Protein AF-A0A7J2U3X0-F1 (afdb_monomer_lite)

Structure (mmCIF, N/CA/C/O backbone):
data_AF-A0A7J2U3X0-F1
#
_entry.id   AF-A0A7J2U3X0-F1
#
loop_
_atom_site.group_PDB
_atom_site.id
_atom_site.type_symbol
_atom_site.label_atom_id
_atom_site.label_alt_id
_atom_site.label_comp_id
_atom_site.label_asym_id
_atom_site.label_entity_id
_atom_site.label_seq_id
_atom_site.pdbx_PDB_ins_code
_atom_site.Cartn_x
_atom_site.Cartn_y
_atom_site.Cartn_z
_atom_site.occupancy
_atom_site.B_iso_or_equiv
_atom_site.auth_seq_id
_atom_site.auth_comp_id
_atom_site.auth_asym_id
_atom_site.auth_atom_id
_atom_site.pdbx_PDB_model_num
ATOM 1 N N . MET A 1 1 ? 22.405 -1.647 -41.684 1.00 32.25 1 MET A N 1
ATOM 2 C CA . MET A 1 1 ? 22.343 -0.175 -41.812 1.00 32.25 1 MET A CA 1
ATOM 3 C C . MET A 1 1 ? 20.878 0.236 -41.761 1.00 32.25 1 MET A C 1
ATOM 5 O O . MET A 1 1 ? 20.181 0.062 -42.749 1.00 32.25 1 MET A O 1
ATOM 9 N N . ALA A 1 2 ? 20.382 0.643 -40.589 1.00 35.00 2 ALA A N 1
ATOM 10 C CA . ALA A 1 2 ? 18.987 1.051 -40.406 1.00 35.00 2 ALA A CA 1
ATOM 11 C C . ALA A 1 2 ? 18.835 2.542 -40.749 1.00 35.00 2 ALA A C 1
ATOM 13 O O . ALA A 1 2 ? 19.603 3.370 -40.265 1.00 35.00 2 ALA A O 1
ATOM 14 N N . SER A 1 3 ? 17.883 2.846 -41.631 1.00 31.77 3 SER A N 1
ATOM 15 C CA . SER A 1 3 ? 17.614 4.180 -42.173 1.00 31.77 3 SER A CA 1
ATOM 16 C C . SER A 1 3 ? 17.044 5.124 -41.107 1.00 31.77 3 SER A C 1
ATOM 18 O O . SER A 1 3 ? 16.021 4.839 -40.485 1.00 31.77 3 SER A O 1
ATOM 20 N N . LEU A 1 4 ? 17.718 6.260 -40.922 1.00 42.59 4 LEU A N 1
ATOM 21 C CA . LEU A 1 4 ? 17.323 7.402 -40.094 1.00 42.59 4 LEU A CA 1
ATOM 22 C C . LEU A 1 4 ? 16.228 8.230 -40.788 1.00 42.59 4 LEU A C 1
ATOM 24 O O . LEU A 1 4 ? 16.508 9.311 -41.300 1.00 42.59 4 LEU A O 1
ATOM 28 N N . GLN A 1 5 ? 14.981 7.755 -40.821 1.00 40.66 5 GLN A N 1
ATOM 29 C CA . GLN A 1 5 ? 13.868 8.553 -41.357 1.00 40.66 5 GLN A CA 1
ATOM 30 C C . GLN A 1 5 ? 12.561 8.343 -40.584 1.00 40.66 5 GLN A C 1
ATOM 32 O O . GLN A 1 5 ? 11.669 7.635 -41.040 1.00 40.66 5 GLN A O 1
ATOM 37 N N . ASN A 1 6 ? 12.436 8.992 -39.421 1.00 40.88 6 ASN A N 1
ATOM 38 C CA . ASN A 1 6 ? 11.234 9.762 -39.056 1.00 40.88 6 ASN A CA 1
ATOM 39 C C . ASN A 1 6 ? 11.428 10.486 -37.713 1.00 40.88 6 ASN A C 1
ATOM 41 O O . ASN A 1 6 ? 11.017 10.013 -36.658 1.00 40.88 6 ASN A O 1
ATOM 45 N N . LEU A 1 7 ? 12.059 11.661 -37.754 1.00 37.31 7 LEU A N 1
ATOM 46 C CA . LEU A 1 7 ? 12.228 12.542 -36.589 1.00 37.31 7 LEU A CA 1
ATOM 47 C C . LEU A 1 7 ? 11.017 13.474 -36.359 1.00 37.31 7 LEU A C 1
ATOM 49 O O . LEU A 1 7 ? 11.030 14.277 -35.432 1.00 37.31 7 LEU A O 1
ATOM 53 N N . ASN A 1 8 ? 9.949 13.352 -37.159 1.00 40.19 8 ASN A N 1
ATOM 54 C CA . ASN A 1 8 ? 8.824 14.299 -37.166 1.00 40.19 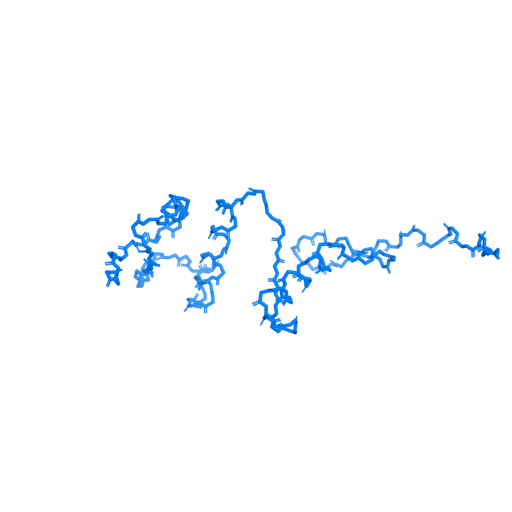8 ASN A CA 1
ATOM 55 C C . ASN A 1 8 ? 7.618 13.896 -36.293 1.00 40.19 8 ASN A C 1
ATOM 57 O O . ASN A 1 8 ? 6.653 14.651 -36.220 1.00 40.19 8 ASN A O 1
ATOM 61 N N . ASN A 1 9 ? 7.662 12.753 -35.600 1.00 43.00 9 ASN A N 1
ATOM 62 C CA . ASN A 1 9 ? 6.580 12.304 -34.705 1.00 43.00 9 ASN A CA 1
ATOM 63 C C . ASN A 1 9 ? 6.859 12.572 -33.214 1.00 43.00 9 ASN A C 1
ATOM 65 O O . ASN A 1 9 ? 6.213 11.991 -32.340 1.00 43.00 9 ASN A O 1
ATOM 69 N N . ALA A 1 10 ? 7.811 13.455 -32.903 1.00 39.91 10 ALA A N 1
ATOM 70 C CA . ALA A 1 10 ? 8.131 13.837 -31.535 1.00 39.91 10 ALA A CA 1
ATOM 71 C C . ALA A 1 10 ? 6.993 14.671 -30.910 1.00 39.91 10 ALA A C 1
ATOM 73 O O . ALA A 1 10 ? 6.965 15.894 -31.001 1.00 39.91 10 ALA A O 1
ATOM 74 N N . GLY A 1 11 ? 6.060 13.982 -30.249 1.00 45.00 11 GLY A N 1
ATOM 75 C CA . GLY A 1 11 ? 5.241 14.544 -29.175 1.00 45.00 11 GLY A CA 1
ATOM 76 C C . GLY A 1 11 ? 3.957 15.252 -29.604 1.00 45.00 11 GLY A C 1
ATOM 77 O O . GLY A 1 11 ? 3.834 16.468 -29.473 1.00 45.00 11 GLY A O 1
ATOM 78 N N . ARG A 1 12 ? 2.924 14.489 -29.985 1.00 40.00 12 ARG A N 1
ATOM 79 C CA . ARG A 1 12 ? 1.545 14.977 -29.831 1.00 40.00 12 ARG A CA 1
ATOM 80 C C . ARG A 1 12 ? 1.147 14.882 -28.362 1.00 40.00 12 ARG A C 1
ATOM 82 O O . ARG A 1 12 ? 0.867 13.805 -27.852 1.00 40.00 12 ARG A O 1
ATOM 89 N N . VAL A 1 13 ? 1.105 16.026 -27.684 1.00 45.25 13 VAL A N 1
ATOM 90 C CA . VAL A 1 13 ? 0.537 16.137 -26.337 1.00 45.25 13 VAL A CA 1
ATOM 91 C C . VAL A 1 13 ? -0.982 16.199 -26.460 1.00 45.25 13 VAL A C 1
ATOM 93 O O . VAL A 1 13 ? -1.545 17.222 -26.853 1.00 45.25 13 VAL A O 1
ATOM 96 N N . ARG A 1 14 ? -1.668 15.103 -26.127 1.00 43.88 14 ARG A N 1
ATOM 97 C CA . ARG A 1 14 ? -3.132 15.077 -26.082 1.00 43.88 14 ARG A CA 1
ATOM 98 C C . ARG A 1 14 ? -3.598 15.491 -24.688 1.00 43.88 14 ARG A C 1
ATOM 100 O O . ARG A 1 14 ? -3.392 14.780 -23.711 1.00 43.88 14 ARG A O 1
ATOM 107 N N . ARG A 1 15 ? -4.220 16.668 -24.582 1.00 38.50 15 ARG A N 1
ATOM 108 C CA . ARG A 1 15 ? -4.811 17.156 -23.329 1.00 38.50 15 ARG A CA 1
ATOM 109 C C . ARG A 1 15 ? -6.101 16.373 -23.070 1.00 38.50 15 ARG A C 1
ATOM 111 O O . ARG A 1 15 ? -7.131 16.666 -23.674 1.00 38.50 15 ARG A O 1
ATOM 118 N N . VAL A 1 16 ? -6.054 15.363 -22.205 1.00 49.44 16 VAL A N 1
ATOM 119 C CA . VAL A 1 16 ? -7.270 14.663 -21.770 1.00 49.44 16 VAL A CA 1
ATOM 120 C C . VAL A 1 16 ? -7.949 15.537 -20.717 1.00 49.44 16 VAL A C 1
ATOM 122 O O . VAL A 1 16 ? -7.504 15.625 -19.577 1.00 49.44 16 VAL A O 1
ATOM 125 N N . SER A 1 17 ? -8.988 16.264 -21.131 1.00 37.78 17 SER A N 1
ATOM 126 C CA . SER A 1 17 ? -9.783 17.119 -20.244 1.00 37.78 17 SER A CA 1
ATOM 127 C C . SER A 1 17 ? -10.698 16.257 -19.369 1.00 37.78 17 SER A C 1
ATOM 129 O O . SER A 1 17 ? -11.853 16.004 -19.702 1.00 37.78 17 SER A O 1
ATOM 131 N N . GLY A 1 18 ? -10.161 15.778 -18.250 1.00 41.38 18 GLY A N 1
ATOM 132 C CA . GLY A 1 18 ? -10.924 15.357 -17.078 1.00 41.38 18 GLY A CA 1
ATOM 133 C C . GLY A 1 18 ? -10.648 16.354 -15.956 1.00 41.38 18 GLY A C 1
ATOM 134 O O . GLY A 1 18 ? -9.524 16.821 -15.821 1.00 41.38 18 GLY A O 1
ATOM 135 N N . LYS A 1 19 ? -11.659 16.726 -15.166 1.00 43.06 19 LYS A N 1
ATOM 136 C CA . LYS A 1 19 ? -11.639 17.849 -14.200 1.00 43.06 19 LYS A CA 1
ATOM 137 C C . LYS A 1 19 ? -10.561 17.813 -13.091 1.00 43.06 19 LYS A C 1
ATOM 139 O O . LYS A 1 19 ? -10.567 18.701 -12.249 1.00 43.06 19 LYS A O 1
ATOM 144 N N . HIS A 1 20 ? -9.621 16.871 -13.084 1.00 42.09 20 HIS A N 1
ATOM 145 C CA . HIS A 1 20 ? -8.492 16.849 -12.156 1.00 42.09 20 HIS A CA 1
ATOM 146 C C . HIS A 1 20 ? -7.219 16.361 -12.867 1.00 42.09 20 HIS A C 1
ATOM 148 O O . HIS A 1 20 ? -7.191 15.249 -13.379 1.00 42.09 20 HIS A O 1
ATOM 154 N N . ALA A 1 21 ? -6.183 17.209 -12.839 1.00 40.25 21 ALA A N 1
ATOM 155 C CA . ALA A 1 21 ? -4.812 17.006 -13.327 1.00 40.25 21 ALA A CA 1
ATOM 156 C C . ALA A 1 21 ? -4.622 16.815 -14.850 1.00 40.25 21 ALA A C 1
ATOM 158 O O . ALA A 1 21 ? -5.180 15.929 -15.487 1.00 40.25 21 ALA A O 1
ATOM 159 N N . ALA A 1 22 ? -3.750 17.643 -15.437 1.00 43.31 22 ALA A N 1
ATOM 160 C CA . ALA A 1 22 ? -3.256 17.440 -16.794 1.00 43.31 22 ALA A CA 1
ATOM 161 C C . ALA A 1 22 ? -2.307 16.230 -16.809 1.00 43.31 22 ALA A C 1
ATOM 163 O O . ALA A 1 22 ? -1.155 16.334 -16.393 1.00 43.31 22 ALA A O 1
ATOM 164 N N . VAL A 1 23 ? -2.800 15.082 -17.271 1.00 50.84 23 VAL A N 1
ATOM 165 C CA . VAL A 1 23 ? -1.970 13.901 -17.533 1.00 50.84 23 VAL A CA 1
ATOM 166 C C . VAL A 1 23 ? -1.360 14.052 -18.926 1.00 50.84 23 VAL A C 1
ATOM 168 O O . VAL A 1 23 ? -2.079 14.138 -19.922 1.00 50.84 23 VAL A O 1
ATOM 171 N N . PHE A 1 24 ? -0.031 14.129 -18.997 1.00 53.47 24 PHE A N 1
ATOM 172 C CA . PHE A 1 24 ? 0.705 14.179 -20.259 1.00 53.47 24 PHE A CA 1
ATOM 173 C C . PHE A 1 24 ? 0.949 12.754 -20.748 1.00 53.47 24 PHE A C 1
ATOM 175 O O . PHE A 1 24 ? 1.864 12.078 -20.286 1.00 53.47 24 PHE A O 1
ATOM 182 N N . GLN A 1 25 ? 0.118 12.292 -21.678 1.00 47.84 25 GLN A N 1
ATOM 183 C CA . GLN A 1 25 ? 0.319 11.010 -22.341 1.00 47.84 25 GLN A CA 1
ATOM 184 C C . GLN A 1 25 ? 1.249 11.221 -23.543 1.00 47.84 25 GLN A C 1
ATOM 186 O O . GLN A 1 25 ? 0.874 11.878 -24.515 1.00 47.84 25 GLN A O 1
ATOM 191 N N . TYR A 1 26 ? 2.480 10.715 -23.457 1.00 49.75 26 TYR A N 1
ATOM 192 C CA . TYR A 1 26 ? 3.416 10.697 -24.582 1.00 49.75 26 TYR A CA 1
ATOM 193 C C . TYR A 1 26 ? 3.160 9.430 -25.407 1.00 49.75 26 TYR A C 1
ATOM 195 O O . TYR A 1 26 ? 3.476 8.333 -24.966 1.00 49.75 26 TYR A O 1
ATOM 203 N N . GLU A 1 27 ? 2.583 9.574 -26.604 1.00 49.59 27 GLU A N 1
ATOM 204 C CA . GLU A 1 27 ? 2.153 8.446 -27.457 1.00 49.59 27 GLU A CA 1
ATOM 205 C C . GLU A 1 27 ? 3.303 7.569 -28.005 1.00 49.59 27 GLU A C 1
ATOM 207 O O . GLU A 1 27 ? 3.037 6.531 -28.602 1.00 49.59 27 GLU A O 1
ATOM 212 N N . ALA A 1 28 ? 4.572 7.955 -27.821 1.00 52.94 28 ALA A N 1
ATOM 213 C CA . ALA A 1 28 ? 5.716 7.316 -28.486 1.00 52.94 28 ALA A CA 1
ATOM 214 C C . ALA A 1 28 ? 6.791 6.739 -27.548 1.00 52.94 28 ALA A C 1
ATOM 216 O O . ALA A 1 28 ? 7.728 6.105 -28.031 1.00 52.94 28 ALA A O 1
ATOM 217 N N . THR A 1 29 ? 6.673 6.926 -26.231 1.00 52.41 29 THR A N 1
ATOM 218 C CA . THR A 1 29 ? 7.644 6.389 -25.267 1.00 52.41 29 THR A CA 1
ATOM 219 C C . THR A 1 29 ? 6.919 5.402 -24.362 1.00 52.41 29 THR A C 1
ATOM 221 O O . THR A 1 29 ? 5.920 5.803 -23.761 1.00 52.41 29 THR A O 1
ATOM 224 N N . PRO A 1 30 ? 7.377 4.141 -24.229 1.00 58.38 30 PRO A N 1
ATOM 225 C CA . PRO A 1 30 ? 6.850 3.265 -23.191 1.00 58.38 30 PRO A CA 1
ATOM 226 C C . PRO A 1 30 ? 6.948 4.003 -21.858 1.00 58.38 30 PRO A C 1
ATOM 228 O O . PRO A 1 30 ? 7.976 4.616 -21.554 1.00 58.38 30 PRO A O 1
ATOM 231 N N . ASN A 1 31 ? 5.855 4.018 -21.099 1.00 80.25 31 ASN A N 1
ATOM 232 C CA . ASN A 1 31 ? 5.831 4.648 -19.793 1.00 80.25 31 ASN A CA 1
ATOM 233 C C . ASN A 1 31 ? 6.786 3.864 -18.884 1.00 80.25 31 ASN A C 1
ATOM 235 O O . ASN A 1 31 ? 6.423 2.831 -18.333 1.00 80.25 31 ASN A O 1
ATOM 239 N N . ILE A 1 32 ? 8.037 4.325 -18.786 1.00 86.31 32 ILE A N 1
ATOM 240 C CA . ILE A 1 32 ? 9.129 3.616 -18.100 1.00 86.31 32 ILE A CA 1
ATOM 241 C C . ILE A 1 32 ? 8.740 3.287 -16.657 1.00 86.31 32 ILE A C 1
ATOM 243 O O . ILE A 1 32 ? 9.126 2.246 -16.135 1.00 86.31 32 ILE A O 1
ATOM 247 N N . GLU A 1 33 ? 7.967 4.163 -16.013 1.00 86.38 33 GLU A N 1
ATOM 248 C CA . GLU A 1 33 ? 7.474 3.923 -14.661 1.00 86.38 33 GLU A CA 1
ATOM 249 C C . GLU A 1 33 ? 6.516 2.729 -14.609 1.00 86.38 33 GLU A C 1
ATOM 251 O O . GLU A 1 33 ? 6.647 1.883 -13.728 1.00 86.38 33 GLU A O 1
ATOM 256 N N . GLU A 1 34 ? 5.600 2.625 -15.568 1.00 87.94 34 GLU A N 1
ATOM 257 C CA . GLU A 1 34 ? 4.652 1.516 -15.661 1.00 87.94 34 GLU A CA 1
ATOM 258 C C . GLU A 1 34 ? 5.363 0.192 -15.944 1.00 87.94 34 GLU A C 1
ATOM 260 O O . GLU A 1 34 ? 5.155 -0.774 -15.216 1.00 87.94 34 GLU A O 1
ATOM 265 N N . GLU A 1 35 ? 6.282 0.164 -16.911 1.00 89.69 35 GLU A N 1
ATOM 266 C CA . GLU A 1 35 ? 7.092 -1.026 -17.205 1.00 89.69 35 GLU A CA 1
ATOM 267 C C . GLU A 1 35 ? 7.918 -1.471 -15.990 1.00 89.69 35 GLU A C 1
ATOM 269 O O . GLU A 1 35 ? 7.974 -2.657 -15.659 1.00 89.69 35 GLU A O 1
ATOM 274 N N . PHE A 1 36 ? 8.516 -0.519 -15.270 1.00 90.94 36 PHE A N 1
ATOM 275 C CA . PHE A 1 36 ? 9.253 -0.802 -14.041 1.00 90.94 36 PHE A CA 1
ATOM 276 C C . PHE A 1 36 ? 8.352 -1.402 -12.952 1.00 90.94 36 PHE A C 1
ATOM 278 O O . PHE A 1 36 ? 8.732 -2.374 -12.297 1.00 90.94 36 PHE A O 1
ATOM 285 N N . ILE A 1 37 ? 7.145 -0.863 -12.771 1.00 92.56 37 ILE A N 1
ATOM 286 C CA . ILE A 1 37 ? 6.167 -1.394 -11.815 1.00 92.56 37 ILE A CA 1
ATOM 287 C C . ILE A 1 37 ? 5.739 -2.812 -12.203 1.00 92.56 37 ILE A C 1
ATOM 289 O O . ILE A 1 37 ? 5.672 -3.677 -11.331 1.00 92.56 37 ILE A O 1
ATOM 293 N N . MET A 1 38 ? 5.482 -3.074 -13.487 1.00 93.75 38 MET A N 1
ATOM 294 C CA . MET A 1 38 ? 5.076 -4.404 -13.955 1.00 93.75 38 MET A CA 1
ATOM 295 C C . MET A 1 38 ? 6.201 -5.430 -13.806 1.00 93.75 38 MET A C 1
ATOM 297 O O . MET A 1 38 ? 5.950 -6.563 -13.403 1.00 93.75 38 MET A O 1
ATOM 301 N N . MET A 1 39 ? 7.452 -5.028 -14.033 1.00 93.81 39 MET A N 1
ATOM 302 C CA . MET A 1 39 ? 8.612 -5.875 -13.754 1.00 93.81 39 MET A CA 1
ATOM 303 C C . MET A 1 39 ? 8.722 -6.219 -12.261 1.00 93.81 39 MET A C 1
ATOM 305 O O . MET A 1 39 ? 8.975 -7.370 -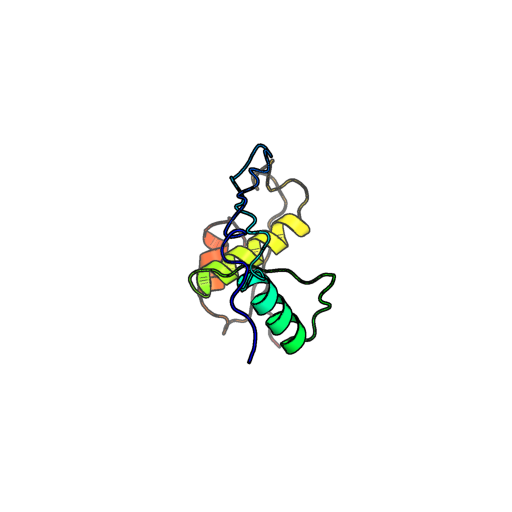11.908 1.00 93.81 39 MET A O 1
ATOM 309 N N . LEU A 1 40 ? 8.496 -5.251 -11.366 1.00 94.81 40 LEU A N 1
ATOM 310 C CA . LEU A 1 40 ? 8.463 -5.515 -9.924 1.00 94.81 40 LEU A CA 1
ATOM 311 C C . LEU A 1 40 ? 7.297 -6.427 -9.528 1.00 94.81 40 LEU A C 1
ATOM 313 O O . LEU A 1 40 ? 7.471 -7.287 -8.665 1.00 94.81 40 LEU A O 1
ATOM 317 N N . ALA A 1 41 ? 6.129 -6.260 -10.153 1.00 95.62 41 ALA A N 1
ATOM 318 C CA . ALA A 1 41 ? 4.977 -7.124 -9.924 1.00 95.62 41 ALA A CA 1
ATOM 319 C C . ALA A 1 41 ? 5.312 -8.586 -10.249 1.00 95.62 41 ALA A C 1
ATOM 321 O O . ALA A 1 41 ? 5.028 -9.458 -9.429 1.00 95.62 41 ALA A O 1
ATOM 322 N N . ASP A 1 42 ? 6.002 -8.845 -11.362 1.00 95.25 42 ASP A N 1
ATOM 323 C CA . ASP A 1 42 ? 6.442 -10.195 -11.726 1.00 95.25 42 ASP A CA 1
ATOM 324 C C . ASP A 1 42 ? 7.425 -10.788 -10.719 1.00 95.25 42 ASP A C 1
ATOM 326 O O . ASP A 1 42 ? 7.272 -11.940 -10.319 1.00 95.25 42 ASP A O 1
ATOM 330 N N . ILE A 1 43 ? 8.418 -10.005 -10.283 1.00 96.75 43 ILE A N 1
ATOM 331 C CA . ILE A 1 43 ? 9.426 -10.455 -9.309 1.00 96.75 43 ILE A CA 1
ATOM 332 C C . ILE A 1 43 ? 8.759 -10.882 -7.994 1.00 96.75 43 ILE A C 1
ATOM 334 O O . ILE A 1 43 ? 9.173 -11.859 -7.373 1.00 96.75 43 ILE A O 1
ATOM 338 N N . VAL A 1 44 ? 7.723 -10.156 -7.568 1.00 95.50 44 VAL A N 1
ATOM 339 C CA . VAL A 1 44 ? 6.957 -10.459 -6.349 1.00 95.50 44 VAL A CA 1
ATOM 340 C C . VAL A 1 44 ? 5.923 -11.575 -6.580 1.00 95.50 44 VAL A C 1
ATOM 342 O O . VAL A 1 44 ? 5.458 -12.186 -5.61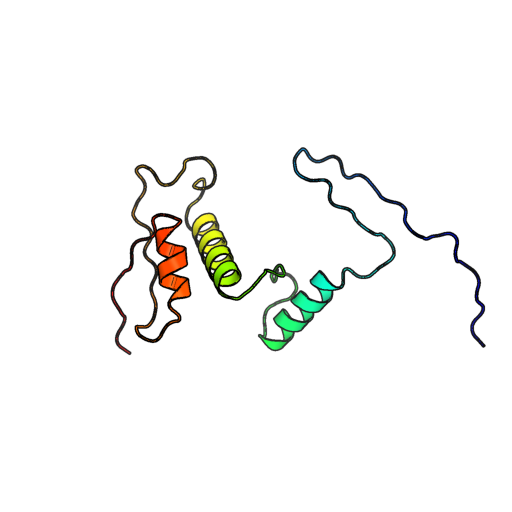7 1.00 95.50 44 VAL A O 1
ATOM 345 N N . GLY A 1 45 ? 5.582 -11.880 -7.835 1.00 96.44 45 GLY A N 1
ATOM 346 C CA . GLY A 1 45 ? 4.598 -12.898 -8.209 1.00 96.44 45 GLY A CA 1
ATOM 347 C C . GLY A 1 45 ? 3.150 -12.396 -8.230 1.00 96.44 45 GLY A C 1
ATOM 348 O O . GLY A 1 45 ? 2.224 -13.166 -7.977 1.00 96.44 45 GLY A O 1
ATOM 349 N N . PHE A 1 46 ? 2.929 -11.106 -8.487 1.00 95.19 46 PHE A N 1
ATOM 350 C CA . PHE A 1 46 ? 1.594 -10.529 -8.649 1.00 95.19 46 PHE A CA 1
ATOM 351 C C . PHE A 1 46 ? 1.086 -10.629 -10.092 1.00 95.19 46 PHE A C 1
ATOM 353 O O . PHE A 1 46 ? 1.837 -10.517 -11.053 1.00 95.19 46 PHE A O 1
ATOM 360 N N . ASP A 1 47 ? -0.231 -10.790 -10.237 1.00 93.50 47 ASP A N 1
ATOM 361 C CA . ASP A 1 47 ? -0.917 -10.757 -11.531 1.00 93.50 47 ASP A CA 1
ATOM 362 C C . ASP A 1 47 ? -0.881 -9.340 -12.123 1.00 93.50 47 ASP A C 1
ATOM 364 O O . ASP A 1 47 ? -1.515 -8.423 -11.590 1.00 93.50 47 ASP A O 1
ATOM 368 N N . ARG A 1 48 ? -0.176 -9.177 -13.252 1.00 90.06 48 ARG A N 1
ATOM 369 C CA . ARG A 1 48 ? -0.031 -7.904 -13.978 1.00 90.06 48 ARG A CA 1
ATOM 370 C C . ARG A 1 48 ? -1.364 -7.227 -14.301 1.00 90.06 48 ARG A C 1
ATOM 372 O O . ARG A 1 48 ? -1.435 -6.007 -14.275 1.00 90.06 48 ARG A O 1
ATOM 379 N N . SER A 1 49 ? -2.431 -7.987 -14.562 1.00 89.44 49 SER A N 1
ATOM 380 C CA . SER A 1 49 ? -3.745 -7.416 -14.905 1.00 89.44 49 SER A CA 1
ATOM 381 C C . SER A 1 49 ? -4.446 -6.738 -13.722 1.00 89.44 49 SER A C 1
ATOM 383 O O . SER A 1 49 ? -5.404 -5.983 -13.897 1.00 89.44 49 SER A O 1
ATOM 385 N N . ARG A 1 50 ? -3.975 -7.009 -12.501 1.00 90.75 50 ARG A N 1
ATOM 386 C CA . ARG A 1 50 ? -4.535 -6.501 -11.242 1.00 90.75 50 ARG A CA 1
ATOM 387 C C . ARG A 1 50 ? -3.523 -5.704 -10.425 1.00 90.75 50 ARG A C 1
ATOM 389 O O . ARG A 1 50 ? -3.898 -5.123 -9.404 1.00 90.75 50 ARG A O 1
ATOM 396 N N . ALA A 1 51 ? -2.260 -5.720 -10.837 1.00 91.31 51 ALA A N 1
ATOM 397 C CA . ALA A 1 51 ? -1.179 -4.994 -10.207 1.00 91.31 51 ALA A CA 1
ATOM 398 C C . ALA A 1 51 ? -1.203 -3.520 -10.625 1.00 91.31 51 ALA A C 1
ATOM 400 O O . ALA A 1 51 ? -1.614 -3.151 -11.721 1.00 91.31 51 ALA A O 1
ATOM 401 N N . GLY A 1 52 ? -0.747 -2.667 -9.718 1.00 89.69 52 GLY A N 1
ATOM 402 C CA . GLY A 1 52 ? -0.592 -1.242 -9.948 1.00 89.69 52 GLY A CA 1
ATOM 403 C C . GLY A 1 52 ? 0.346 -0.660 -8.905 1.00 89.69 52 GLY A C 1
ATOM 404 O O . GLY A 1 52 ? 0.608 -1.277 -7.870 1.00 89.69 52 GLY A O 1
ATOM 405 N N . GLY A 1 53 ? 0.863 0.532 -9.173 1.00 91.06 53 GLY A N 1
ATOM 406 C CA . GLY A 1 53 ? 1.811 1.183 -8.286 1.00 91.06 53 GLY A CA 1
ATOM 407 C C . GLY A 1 53 ? 2.141 2.593 -8.741 1.00 91.06 53 GLY A C 1
ATOM 408 O O . GLY A 1 53 ? 1.641 3.072 -9.754 1.00 91.06 53 GLY A O 1
ATOM 409 N N . SER A 1 54 ? 2.987 3.257 -7.965 1.00 90.44 54 SER A N 1
ATOM 410 C CA . SER A 1 54 ? 3.589 4.534 -8.327 1.00 90.44 54 SER A CA 1
ATOM 411 C C . SER A 1 54 ? 4.923 4.669 -7.605 1.00 90.44 54 SER A C 1
ATOM 413 O O . SER A 1 54 ? 5.107 4.142 -6.501 1.00 90.44 54 SER A O 1
ATOM 415 N N . ARG A 1 55 ? 5.867 5.366 -8.230 1.00 90.69 55 ARG A N 1
ATOM 416 C CA . ARG A 1 55 ? 7.148 5.701 -7.627 1.0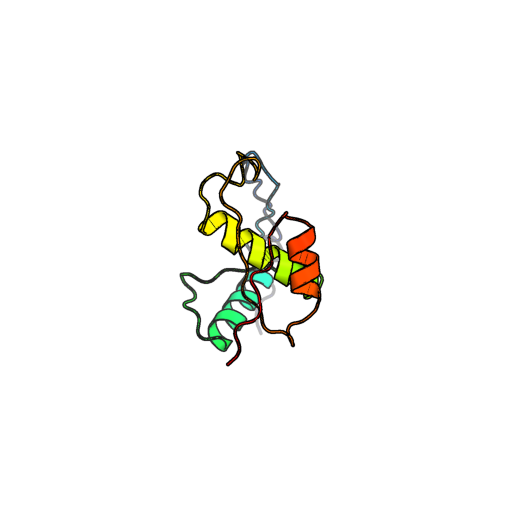0 90.69 55 ARG A CA 1
ATOM 417 C C . ARG A 1 55 ? 6.977 6.883 -6.678 1.00 90.69 55 ARG A C 1
ATOM 419 O O . ARG A 1 55 ? 6.463 7.935 -7.043 1.00 90.69 55 ARG A O 1
ATOM 426 N N . VAL A 1 56 ? 7.490 6.731 -5.463 1.00 89.75 56 VAL A N 1
ATOM 427 C CA . VAL A 1 56 ? 7.409 7.755 -4.416 1.00 89.75 56 VAL A CA 1
ATOM 428 C C . VAL A 1 56 ? 8.778 8.066 -3.825 1.00 89.75 56 VAL A C 1
ATOM 430 O O . VAL A 1 56 ? 9.702 7.251 -3.870 1.00 89.75 56 VAL A O 1
ATOM 433 N N . SER A 1 57 ? 8.899 9.248 -3.227 1.00 90.19 57 SER A N 1
ATOM 434 C CA . SER A 1 57 ? 10.125 9.711 -2.575 1.00 90.19 57 SER A CA 1
ATOM 435 C C . SER A 1 57 ? 10.315 9.053 -1.203 1.00 90.19 57 SER A C 1
ATOM 437 O O . SER A 1 57 ? 10.012 9.632 -0.160 1.00 90.19 57 SER A O 1
ATOM 439 N N . GLY A 1 58 ? 10.838 7.826 -1.209 1.00 92.44 58 GLY A N 1
ATOM 440 C CA . GLY A 1 58 ? 11.274 7.098 -0.016 1.00 92.44 58 GLY A CA 1
ATOM 441 C C . GLY A 1 58 ? 10.217 6.193 0.629 1.00 92.44 58 GLY A C 1
ATOM 442 O O . GLY A 1 58 ? 9.013 6.301 0.396 1.00 92.44 58 GLY A O 1
ATOM 443 N N . GLY A 1 59 ? 10.689 5.282 1.488 1.00 91.81 59 GLY A N 1
ATOM 444 C CA . GLY A 1 59 ? 9.866 4.211 2.065 1.00 91.81 59 GLY A CA 1
ATOM 445 C C . GLY A 1 59 ? 8.768 4.685 3.021 1.00 91.81 59 GLY A C 1
ATOM 446 O O . GLY A 1 59 ? 7.725 4.046 3.122 1.00 91.81 59 GLY A O 1
ATOM 447 N N . THR A 1 60 ? 8.953 5.826 3.692 1.00 92.38 60 THR A N 1
ATOM 448 C CA . THR A 1 60 ? 7.920 6.387 4.580 1.00 92.38 60 THR A CA 1
ATOM 449 C C . THR A 1 60 ? 6.685 6.822 3.799 1.00 92.38 60 THR A C 1
ATOM 451 O O . THR A 1 60 ? 5.568 6.524 4.217 1.00 92.38 60 THR A O 1
ATOM 454 N N . VAL A 1 61 ? 6.880 7.485 2.654 1.00 92.19 61 VAL A N 1
ATOM 455 C CA . VAL A 1 61 ? 5.773 7.887 1.778 1.00 92.19 61 VAL A CA 1
ATOM 456 C C . VAL A 1 61 ? 5.115 6.647 1.182 1.00 92.19 61 VAL A C 1
ATOM 458 O O . VAL A 1 61 ? 3.897 6.552 1.220 1.00 92.19 61 VAL A O 1
ATOM 461 N N . ALA A 1 62 ? 5.899 5.648 0.757 1.00 93.50 62 ALA A N 1
ATOM 462 C CA . ALA A 1 62 ? 5.355 4.379 0.264 1.00 93.50 62 ALA A CA 1
ATOM 463 C C . ALA A 1 62 ? 4.446 3.693 1.296 1.00 93.50 62 ALA A C 1
ATOM 465 O O . ALA A 1 62 ? 3.365 3.214 0.955 1.00 93.50 62 ALA A O 1
ATOM 466 N N . MET A 1 63 ? 4.852 3.696 2.569 1.00 93.19 63 MET A N 1
ATOM 467 C CA . MET A 1 63 ? 4.068 3.110 3.654 1.00 93.19 63 MET A CA 1
ATOM 468 C C . MET A 1 63 ? 2.765 3.876 3.909 1.00 93.19 63 MET A C 1
ATOM 470 O O . MET A 1 63 ? 1.714 3.262 4.085 1.00 93.19 63 MET A O 1
ATOM 474 N N . LEU A 1 64 ? 2.819 5.212 3.894 1.00 91.81 64 LEU A N 1
ATOM 475 C CA . LEU A 1 64 ? 1.628 6.053 4.001 1.00 91.81 64 LEU A CA 1
ATOM 476 C C . LEU A 1 64 ? 0.664 5.788 2.839 1.00 91.81 64 LEU A C 1
ATOM 478 O O . LEU A 1 64 ? -0.513 5.526 3.073 1.00 91.81 64 LEU A O 1
ATOM 482 N N . THR A 1 65 ? 1.165 5.777 1.602 1.00 91.75 65 THR A N 1
ATOM 483 C CA . THR A 1 65 ? 0.367 5.481 0.406 1.00 91.75 65 THR A CA 1
ATOM 484 C C . THR A 1 65 ? -0.298 4.109 0.506 1.00 91.75 65 THR A C 1
ATOM 486 O O . THR A 1 65 ? -1.493 3.992 0.243 1.00 91.75 65 THR A O 1
ATOM 489 N N . ALA A 1 66 ? 0.430 3.079 0.946 1.00 92.12 66 ALA A N 1
ATOM 490 C CA . ALA A 1 66 ? -0.127 1.740 1.121 1.00 92.12 66 ALA A CA 1
ATOM 491 C C . ALA A 1 66 ? -1.271 1.708 2.153 1.00 92.12 66 ALA A C 1
ATOM 493 O O . ALA A 1 66 ? -2.314 1.102 1.898 1.00 92.12 66 ALA A O 1
ATOM 494 N N . LEU A 1 67 ? -1.112 2.389 3.296 1.00 90.19 67 LEU A N 1
ATOM 495 C CA . LEU A 1 67 ? -2.156 2.476 4.324 1.00 90.19 67 LEU A CA 1
ATOM 496 C C . LEU A 1 67 ? -3.393 3.242 3.838 1.00 90.19 67 LEU A C 1
ATOM 498 O O . LEU A 1 67 ? -4.514 2.826 4.129 1.00 90.19 67 LEU A O 1
ATOM 502 N N . LEU A 1 68 ? -3.207 4.315 3.067 1.00 87.12 68 LEU A N 1
ATOM 503 C CA . LEU A 1 68 ? -4.306 5.079 2.471 1.00 87.12 68 LEU A CA 1
ATOM 504 C C . LEU A 1 68 ? -5.103 4.234 1.474 1.00 87.12 68 LEU A C 1
ATOM 506 O O . LEU A 1 68 ? -6.325 4.150 1.580 1.00 87.12 68 LEU A O 1
ATOM 510 N N . VAL A 1 69 ? -4.420 3.525 0.571 1.00 89.50 69 VAL A N 1
ATOM 511 C CA . VAL A 1 69 ? -5.072 2.607 -0.377 1.00 89.50 69 VAL A CA 1
ATOM 512 C C . VAL A 1 69 ? -5.842 1.510 0.367 1.00 89.50 69 VAL A C 1
ATOM 514 O O . VAL A 1 69 ? -6.982 1.199 0.016 1.00 89.50 69 VAL A O 1
ATOM 517 N N . ALA A 1 70 ? -5.257 0.939 1.425 1.00 88.81 70 ALA A N 1
ATOM 518 C CA . ALA A 1 70 ? -5.919 -0.075 2.241 1.00 88.81 70 ALA A CA 1
ATOM 519 C C . ALA A 1 70 ? -7.165 0.473 2.957 1.00 88.81 70 ALA A C 1
ATOM 521 O O . ALA A 1 70 ? -8.202 -0.199 2.988 1.00 88.81 70 ALA A O 1
ATOM 522 N N . ARG A 1 71 ? -7.089 1.694 3.499 1.00 85.31 71 ARG A N 1
ATOM 523 C CA . ARG A 1 71 ? -8.213 2.383 4.145 1.00 85.31 71 ARG A CA 1
ATOM 524 C C . ARG A 1 71 ? -9.340 2.637 3.166 1.00 85.31 71 ARG A C 1
ATOM 526 O O . ARG A 1 71 ? -10.463 2.236 3.449 1.00 85.31 71 ARG A O 1
ATOM 533 N N . ASP A 1 72 ? -9.045 3.251 2.028 1.00 84.25 72 ASP A N 1
ATOM 534 C CA . ASP A 1 72 ? -10.061 3.659 1.059 1.00 84.25 72 ASP A CA 1
ATOM 535 C C . ASP A 1 72 ? -10.760 2.441 0.437 1.00 84.25 72 ASP A C 1
ATOM 537 O O . ASP A 1 72 ? -11.970 2.457 0.203 1.00 84.25 72 ASP A O 1
ATOM 541 N N . LYS A 1 73 ? -10.028 1.333 0.255 1.00 85.88 73 LYS A N 1
ATOM 542 C CA . LYS A 1 73 ? -10.603 0.053 -0.175 1.00 8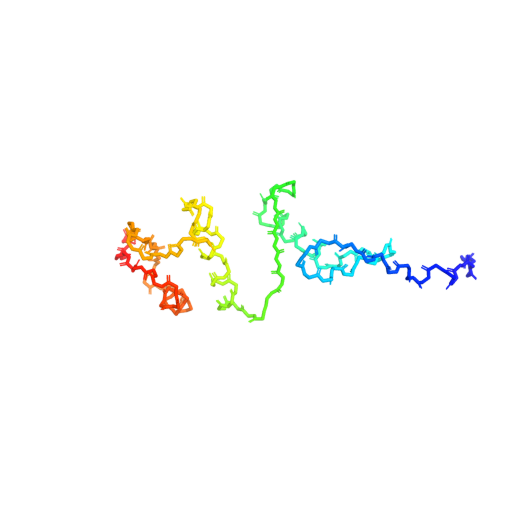5.88 73 LYS A CA 1
ATOM 543 C C . LYS A 1 73 ? -11.491 -0.593 0.894 1.00 85.88 73 LYS A C 1
ATOM 545 O O . LYS A 1 73 ? -12.495 -1.217 0.554 1.00 85.88 73 LYS A O 1
ATOM 550 N N . SER A 1 74 ? -11.119 -0.475 2.169 1.00 84.25 74 SER A N 1
ATOM 551 C CA . SER A 1 74 ? -11.832 -1.119 3.285 1.00 84.25 74 SER A CA 1
ATOM 552 C C . SER A 1 74 ? -13.033 -0.306 3.769 1.00 84.25 74 SER A C 1
ATOM 554 O O . SER A 1 74 ? -14.034 -0.870 4.206 1.00 84.25 74 SER A O 1
ATOM 556 N N . LEU A 1 75 ? -12.950 1.021 3.683 1.00 80.62 75 LEU A N 1
ATOM 557 C CA . LEU A 1 75 ? -13.961 1.953 4.154 1.00 80.62 75 LEU A CA 1
ATOM 558 C C . LEU A 1 75 ? -14.482 2.803 2.994 1.00 80.62 75 LEU A C 1
ATOM 560 O O . LEU A 1 75 ? -13.946 3.863 2.666 1.00 80.62 75 LEU A O 1
ATOM 564 N N . LYS A 1 76 ? -15.594 2.360 2.405 1.00 72.38 76 LYS A N 1
ATOM 565 C CA . LYS A 1 76 ? -16.274 3.104 1.338 1.00 72.38 76 LYS A CA 1
ATOM 566 C C . LYS A 1 76 ? -16.636 4.520 1.816 1.00 72.38 76 LYS A C 1
ATOM 568 O O . LYS A 1 76 ? -17.097 4.697 2.944 1.00 72.38 76 LYS A O 1
ATOM 573 N N . SER A 1 77 ? -16.419 5.515 0.959 1.00 68.62 77 SER A N 1
ATOM 574 C CA . SER A 1 77 ? -16.727 6.941 1.184 1.00 68.62 77 SER A CA 1
ATOM 575 C C . SER A 1 77 ? -15.857 7.714 2.192 1.00 68.62 77 SER A C 1
ATOM 577 O O . SER A 1 77 ? -16.121 8.895 2.389 1.00 68.62 77 SER A O 1
ATOM 579 N N . VAL A 1 78 ? -14.790 7.144 2.777 1.00 68.75 78 VAL A N 1
ATOM 580 C CA . VAL A 1 78 ? -13.902 7.908 3.697 1.00 68.75 78 VAL A CA 1
ATOM 581 C C . VAL A 1 78 ? -13.221 9.089 3.015 1.00 68.75 78 VAL A C 1
ATOM 583 O O . VAL A 1 78 ? -13.078 10.142 3.622 1.00 68.75 78 VAL A O 1
ATOM 586 N N . ALA A 1 79 ? -12.879 8.953 1.734 1.00 64.25 79 ALA A N 1
ATOM 587 C CA . ALA A 1 79 ? -12.302 10.048 0.958 1.00 64.25 79 ALA A CA 1
ATOM 588 C C . ALA A 1 79 ? -13.234 11.273 0.820 1.00 64.25 79 ALA A C 1
ATOM 590 O O . ALA A 1 79 ? -12.768 12.341 0.439 1.00 64.25 79 ALA A O 1
ATOM 591 N N . ARG A 1 80 ? -14.543 11.128 1.091 1.00 60.78 80 ARG A N 1
ATOM 592 C CA . ARG A 1 80 ? -15.541 12.213 1.021 1.00 60.78 80 ARG A CA 1
ATOM 593 C C . ARG A 1 80 ? -16.114 12.621 2.372 1.00 60.78 80 ARG A C 1
ATOM 595 O O . ARG A 1 80 ? -16.438 13.785 2.546 1.00 60.78 80 ARG A O 1
ATOM 602 N N . GLU A 1 81 ? -16.305 11.665 3.272 1.00 61.44 81 GLU A N 1
ATOM 603 C CA . GLU A 1 81 ? -17.032 11.863 4.534 1.00 61.44 81 GLU A CA 1
ATOM 604 C C . GLU A 1 81 ? -16.097 12.002 5.743 1.00 61.44 81 GLU A C 1
ATOM 606 O O . GLU A 1 81 ? -16.571 12.154 6.864 1.00 61.44 81 GLU A O 1
ATOM 611 N N . GLU A 1 82 ? -14.780 11.955 5.509 1.00 63.00 82 GLU A N 1
ATOM 612 C CA . GLU A 1 82 ? -13.739 11.982 6.538 1.00 63.00 82 GLU A CA 1
ATOM 613 C C . GLU A 1 82 ? -13.894 10.832 7.563 1.00 63.00 82 GLU A C 1
ATOM 615 O O . GLU A 1 82 ? -14.720 9.923 7.424 1.00 63.00 82 GLU A O 1
ATOM 620 N N . LEU A 1 83 ? -13.012 10.778 8.565 1.00 62.34 83 LEU A N 1
ATOM 621 C CA . LEU A 1 83 ? -13.022 9.726 9.596 1.00 62.34 83 LEU A CA 1
ATOM 622 C C . LEU A 1 83 ? -13.857 10.100 10.832 1.00 62.34 83 LEU A C 1
ATOM 624 O O . LEU A 1 83 ? -14.019 9.271 11.733 1.00 62.34 83 LEU A O 1
ATOM 628 N N . PHE A 1 84 ? -14.405 11.317 10.885 1.00 57.78 84 PHE A N 1
ATOM 629 C CA . PHE A 1 84 ? -15.178 11.795 12.027 1.00 57.78 84 PHE A CA 1
ATOM 630 C C . PHE A 1 84 ? -16.458 10.962 12.211 1.00 57.78 84 PHE A C 1
ATOM 632 O O . PHE A 1 84 ? -17.329 10.912 11.350 1.00 57.78 84 PHE A O 1
ATOM 639 N N . GLY A 1 85 ? -16.554 10.264 13.348 1.00 58.06 85 GLY A N 1
ATOM 640 C CA . GLY A 1 85 ? -17.723 9.456 13.723 1.00 58.06 85 GLY A CA 1
ATOM 641 C C . GLY A 1 85 ? -17.738 8.006 13.214 1.00 58.06 85 GLY A C 1
ATOM 642 O O . GLY A 1 85 ? -18.708 7.291 13.467 1.00 58.06 85 GLY A O 1
ATOM 643 N N . ARG A 1 86 ? -16.686 7.527 12.532 1.00 61.84 86 ARG A N 1
ATOM 644 C CA . ARG A 1 86 ? -16.606 6.140 12.026 1.00 61.84 86 ARG A CA 1
ATOM 645 C C . ARG A 1 86 ? -15.846 5.198 12.972 1.00 61.84 86 ARG A C 1
ATOM 647 O O . ARG A 1 86 ? -15.045 5.626 13.799 1.00 61.84 86 ARG A O 1
ATOM 654 N N . LYS A 1 87 ? -16.104 3.883 12.844 1.00 60.25 87 LYS A N 1
ATOM 655 C CA . LYS A 1 87 ? -15.396 2.819 13.589 1.00 60.25 87 LYS A CA 1
ATOM 656 C C . LYS A 1 87 ? -13.881 2.991 13.428 1.00 60.25 87 LYS A C 1
ATOM 658 O O . LYS A 1 87 ? -13.400 3.133 12.306 1.00 60.25 87 LYS A O 1
ATOM 663 N N . SER A 1 88 ? -13.144 2.939 14.537 1.00 66.50 88 SER A N 1
ATOM 664 C CA . SER A 1 88 ? -11.687 3.081 14.545 1.00 66.50 88 SER A CA 1
ATOM 665 C C . SER A 1 88 ? -11.017 2.044 13.639 1.00 66.50 88 SER A C 1
ATOM 667 O O . SER A 1 88 ? -11.248 0.838 13.774 1.00 66.50 88 SER A O 1
ATOM 669 N N . VAL A 1 89 ? -10.179 2.510 12.707 1.00 75.62 89 VAL A N 1
ATOM 670 C CA . VAL A 1 89 ? -9.360 1.623 11.874 1.00 75.62 89 VAL A CA 1
ATOM 671 C C . VAL A 1 89 ? -8.130 1.220 12.656 1.00 75.62 89 VAL A C 1
ATOM 673 O O . VAL A 1 89 ? -7.448 2.054 13.254 1.00 75.62 89 VAL A O 1
ATOM 676 N N . LYS A 1 90 ? -7.866 -0.080 12.645 1.00 83.56 90 LYS A N 1
ATOM 677 C CA . LYS A 1 90 ? -6.803 -0.699 13.416 1.00 83.56 90 LYS A CA 1
ATOM 678 C C . LYS A 1 90 ? -5.801 -1.332 12.467 1.00 83.56 90 LYS A C 1
ATOM 680 O O . LYS A 1 90 ? -6.190 -2.095 11.586 1.00 83.56 90 LYS A O 1
ATOM 685 N N . VAL A 1 91 ? -4.527 -1.012 12.653 1.00 86.12 91 VAL A N 1
ATOM 686 C CA . VAL A 1 91 ? -3.417 -1.568 11.868 1.00 86.12 91 VAL A CA 1
ATOM 687 C C . VAL A 1 91 ? -2.653 -2.553 12.744 1.00 86.12 91 VAL A C 1
ATOM 689 O O . VAL A 1 91 ? -2.326 -2.243 13.889 1.00 86.12 91 VAL A O 1
ATOM 692 N N . LEU A 1 92 ? -2.381 -3.744 12.208 1.00 90.19 92 LEU A N 1
ATOM 693 C CA . LEU A 1 92 ? -1.567 -4.764 12.864 1.00 90.19 92 LEU A CA 1
ATOM 694 C C . LEU A 1 92 ? -0.153 -4.723 12.293 1.00 90.19 92 LEU A C 1
ATOM 696 O O . LEU A 1 92 ? 0.037 -4.781 11.080 1.00 90.19 92 LEU A O 1
ATOM 700 N N . THR A 1 93 ? 0.842 -4.641 13.170 1.00 91.31 93 THR A N 1
ATOM 701 C CA . THR A 1 93 ? 2.255 -4.590 12.789 1.00 91.31 93 THR A CA 1
ATOM 702 C C . THR A 1 93 ? 3.130 -5.287 13.836 1.00 91.31 93 THR A C 1
ATOM 704 O O . THR A 1 93 ? 2.732 -5.448 14.990 1.00 91.31 93 THR A O 1
ATOM 707 N N . SER A 1 94 ? 4.331 -5.719 13.444 1.00 92.38 94 SER A N 1
ATOM 708 C CA . SER A 1 94 ? 5.329 -6.274 14.367 1.00 92.38 94 SER A CA 1
ATOM 709 C C . SER A 1 94 ? 5.947 -5.188 15.258 1.00 92.38 94 SER A C 1
ATOM 711 O O . SER A 1 94 ? 6.029 -4.025 14.863 1.00 92.38 94 SER A O 1
ATOM 713 N N . LYS A 1 95 ? 6.462 -5.582 16.434 1.00 88.31 95 LYS A N 1
ATOM 714 C CA . LYS A 1 95 ? 7.299 -4.720 17.299 1.00 88.31 95 LYS A CA 1
ATOM 715 C C . LYS A 1 95 ? 8.585 -4.274 16.612 1.00 88.31 95 LYS A C 1
ATOM 717 O O . LYS A 1 95 ? 9.077 -3.190 16.895 1.00 88.31 95 LYS A O 1
ATOM 722 N N . ALA A 1 96 ? 9.116 -5.120 15.733 1.00 92.31 96 ALA A N 1
ATOM 723 C CA . ALA A 1 96 ? 10.340 -4.858 14.983 1.00 92.31 96 ALA A CA 1
ATOM 724 C C . ALA A 1 96 ? 10.089 -4.075 13.683 1.00 92.31 96 ALA A C 1
ATOM 726 O O . ALA A 1 96 ? 11.022 -3.825 12.923 1.00 92.31 96 ALA A O 1
ATOM 727 N N . SER A 1 97 ? 8.835 -3.719 13.389 1.00 92.06 97 SER A N 1
ATOM 728 C CA . SER A 1 97 ? 8.506 -2.992 12.170 1.00 92.06 97 SER A CA 1
ATOM 729 C C . SER A 1 97 ? 9.107 -1.591 12.159 1.00 92.06 97 SER A C 1
ATOM 731 O O . SER A 1 97 ? 9.225 -0.925 13.188 1.00 92.06 97 SER A O 1
ATOM 733 N N . HIS A 1 98 ? 9.425 -1.111 10.959 1.00 93.00 98 HIS A N 1
ATOM 734 C CA . HIS A 1 98 ? 10.004 0.210 10.769 1.00 93.00 98 HIS A CA 1
ATOM 735 C C . HIS A 1 98 ? 9.091 1.317 11.332 1.00 93.00 98 HIS A C 1
ATOM 737 O O . HIS A 1 98 ? 7.881 1.333 11.082 1.00 93.00 98 HIS A O 1
ATOM 743 N N . PHE A 1 99 ? 9.676 2.292 12.041 1.00 91.50 99 PHE A N 1
ATOM 744 C CA . PHE A 1 99 ? 8.941 3.368 12.729 1.00 91.50 99 PHE A CA 1
ATOM 745 C C . PHE A 1 99 ? 8.032 4.195 11.799 1.00 91.50 99 PHE A C 1
ATOM 747 O O . PHE A 1 99 ? 7.066 4.810 12.255 1.00 91.50 99 PHE A O 1
ATOM 754 N N . ALA A 1 100 ? 8.319 4.189 10.493 1.00 91.94 100 ALA A N 1
ATOM 755 C CA . ALA A 1 100 ? 7.515 4.839 9.461 1.00 91.94 100 ALA A CA 1
ATOM 756 C C . ALA A 1 100 ? 6.039 4.412 9.480 1.00 91.94 100 ALA A C 1
ATOM 758 O O . ALA A 1 100 ? 5.184 5.243 9.194 1.00 91.94 100 ALA A O 1
ATOM 759 N N . ILE A 1 101 ? 5.728 3.168 9.866 1.00 90.94 101 ILE A N 1
ATOM 760 C CA . ILE A 1 101 ? 4.338 2.703 9.996 1.00 90.94 101 ILE A CA 1
ATOM 761 C C . ILE A 1 101 ? 3.612 3.509 11.077 1.00 90.94 101 ILE A C 1
ATOM 763 O O . ILE A 1 101 ? 2.540 4.052 10.829 1.00 90.94 101 ILE A O 1
ATOM 767 N N . ARG A 1 102 ? 4.229 3.675 12.253 1.00 88.94 102 ARG A N 1
ATOM 768 C CA . ARG A 1 102 ? 3.661 4.463 13.361 1.00 88.94 102 ARG A CA 1
ATOM 769 C C . ARG A 1 102 ? 3.533 5.940 13.000 1.00 88.94 102 ARG A C 1
ATOM 771 O O . ARG A 1 102 ? 2.508 6.552 13.285 1.00 88.94 102 ARG A O 1
ATOM 778 N N . LYS A 1 103 ? 4.531 6.490 12.303 1.00 88.75 103 LYS A N 1
ATOM 779 C CA . LYS A 1 103 ? 4.477 7.865 11.790 1.00 88.75 103 LYS A CA 1
ATOM 780 C C . LYS A 1 103 ? 3.328 8.055 10.791 1.00 88.75 103 LYS A C 1
ATOM 782 O O . LYS A 1 103 ? 2.578 9.016 10.917 1.00 88.75 103 LYS A O 1
ATOM 787 N N . ALA A 1 104 ? 3.144 7.134 9.847 1.00 88.69 104 ALA A N 1
ATOM 788 C CA . ALA A 1 104 ? 2.046 7.195 8.884 1.00 88.69 104 ALA A CA 1
ATOM 789 C C . ALA A 1 104 ? 0.672 7.084 9.569 1.00 88.69 104 ALA A C 1
ATOM 791 O O . ALA A 1 104 ? -0.230 7.853 9.250 1.00 88.69 104 ALA A O 1
ATOM 792 N N . MET A 1 105 ? 0.532 6.203 10.567 1.00 86.31 105 MET A N 1
ATOM 793 C CA . MET A 1 105 ? -0.703 6.078 11.349 1.00 86.31 105 MET A CA 1
ATOM 794 C C . MET A 1 105 ? -1.101 7.382 12.052 1.00 86.31 105 MET A C 1
ATOM 796 O O . MET A 1 105 ? -2.280 7.733 12.051 1.00 86.31 105 MET A O 1
ATOM 800 N N . SER A 1 106 ? -0.125 8.112 12.607 1.00 81.62 106 SER A N 1
ATOM 801 C CA . SER A 1 106 ? -0.387 9.370 13.322 1.00 81.62 106 SER A CA 1
ATOM 802 C C . SER A 1 106 ? -0.899 10.511 12.439 1.00 81.62 106 SER A C 1
ATOM 804 O O . SER A 1 106 ? -1.573 11.397 12.950 1.00 81.62 106 SER A O 1
ATOM 806 N N . LEU A 1 107 ? -0.611 10.493 11.133 1.00 79.19 107 LEU A N 1
ATOM 807 C CA . LEU A 1 107 ? -1.067 11.538 10.210 1.00 79.19 107 LEU A CA 1
ATOM 808 C C . LEU A 1 107 ? -2.555 11.395 9.860 1.00 79.19 107 LEU A C 1
ATOM 810 O O . LEU A 1 107 ? -3.239 12.384 9.635 1.00 79.19 107 LEU A O 1
ATOM 814 N N . GLU A 1 108 ? -3.065 10.164 9.859 1.00 67.31 108 GLU A N 1
ATOM 815 C CA . GLU A 1 108 ? -4.377 9.819 9.298 1.00 67.31 108 GLU A CA 1
ATOM 816 C C . GLU A 1 108 ? -5.349 9.268 10.355 1.00 67.31 108 GLU A C 1
ATOM 818 O O . GLU A 1 108 ? -6.338 8.622 10.015 1.00 67.31 108 GLU A O 1
ATOM 823 N N . HIS A 1 109 ? -5.072 9.508 11.644 1.00 64.62 109 HIS A N 1
ATOM 824 C CA . HIS A 1 109 ? -5.913 9.088 12.776 1.00 64.62 109 HIS A CA 1
ATOM 825 C C . HIS A 1 109 ? -6.187 7.569 12.831 1.00 64.62 109 HIS A C 1
ATOM 827 O O . HIS A 1 109 ? -7.247 7.123 13.278 1.00 64.62 109 HIS A O 1
ATOM 833 N N . PHE A 1 1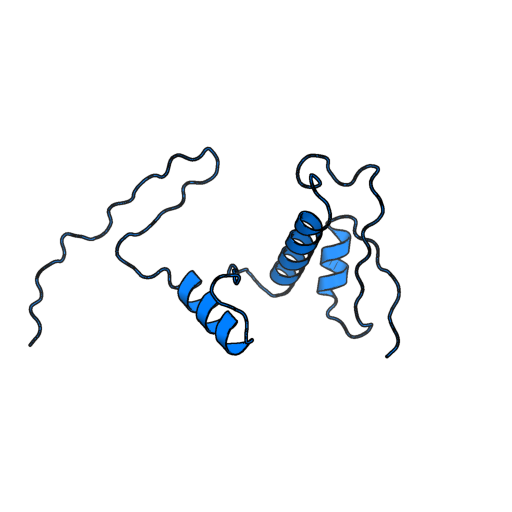10 ? -5.224 6.747 12.401 1.00 61.06 110 PHE A N 1
ATOM 834 C CA . PHE A 1 110 ? -5.271 5.307 12.659 1.00 61.06 110 PHE A CA 1
ATOM 835 C C . PHE A 1 110 ? -4.918 5.009 14.120 1.00 61.06 110 PHE A C 1
ATOM 837 O O . PHE A 1 110 ? -4.062 5.670 14.709 1.00 61.06 110 PHE A O 1
ATOM 844 N N . TYR A 1 111 ? -5.513 3.953 14.683 1.00 56.66 111 TYR A N 1
ATOM 845 C CA . TYR A 1 111 ? -5.162 3.451 16.012 1.00 56.66 111 TYR A CA 1
ATOM 846 C C . TYR A 1 111 ? -4.333 2.162 15.914 1.00 56.66 111 TYR A C 1
ATOM 848 O O . TYR A 1 111 ? -4.621 1.269 15.113 1.00 56.66 111 TYR A O 1
ATOM 856 N N . GLU A 1 112 ? -3.304 2.044 16.754 1.00 50.25 112 GLU A N 1
ATOM 857 C CA . GLU A 1 112 ? -2.471 0.843 16.853 1.00 50.25 112 GLU A CA 1
ATOM 858 C C . GLU A 1 112 ? -3.225 -0.238 17.649 1.00 50.25 112 GLU A C 1
ATOM 860 O O . GLU A 1 112 ? -3.619 -0.016 18.796 1.00 50.25 112 GLU A O 1
ATOM 865 N N . LEU A 1 113 ? -3.449 -1.416 17.052 1.00 45.06 113 LEU A N 1
ATOM 866 C CA . LEU A 1 113 ? -3.815 -2.605 17.824 1.00 45.06 113 LEU A CA 1
ATOM 867 C C . LEU A 1 113 ? -2.538 -3.368 18.146 1.00 45.06 113 LEU A C 1
ATOM 869 O O . LEU A 1 113 ? -1.738 -3.646 17.257 1.00 45.06 113 LEU A O 1
ATOM 873 N N . GLY A 1 114 ? -2.371 -3.680 19.429 1.00 52.53 114 GLY A N 1
ATOM 874 C CA . GLY A 1 114 ? -1.165 -4.273 19.985 1.00 52.53 114 GLY A CA 1
ATOM 875 C C . GLY A 1 114 ? -0.618 -5.485 19.226 1.00 52.53 114 GLY A C 1
ATOM 876 O O . GLY A 1 114 ? -1.293 -6.188 18.479 1.00 52.53 114 GLY A O 1
ATOM 877 N N . PHE A 1 115 ? 0.663 -5.710 19.473 1.00 40.38 115 PHE A N 1
ATOM 878 C CA . PHE A 1 115 ? 1.515 -6.663 18.782 1.00 40.38 115 PHE A CA 1
ATOM 879 C C . PHE A 1 115 ? 1.001 -8.104 18.845 1.00 40.38 115 PHE A C 1
ATOM 881 O O . PHE A 1 115 ? 0.863 -8.676 19.928 1.00 40.38 115 PHE A O 1
ATOM 888 N N . SER A 1 116 ? 0.823 -8.724 17.678 1.00 40.91 116 SER A N 1
ATOM 889 C CA . SER A 1 116 ? 0.656 -10.173 17.589 1.00 40.91 116 SER A CA 1
ATOM 890 C C . SER A 1 116 ? 2.003 -10.835 17.879 1.00 40.91 116 SER A C 1
ATOM 892 O O . SER A 1 116 ? 2.921 -10.749 17.063 1.00 40.91 116 SER A O 1
ATOM 894 N N . LYS A 1 117 ? 2.130 -11.491 19.039 1.00 36.50 117 LYS A N 1
ATOM 895 C CA . LYS A 1 117 ? 3.218 -12.445 19.287 1.00 36.50 117 LYS A CA 1
ATOM 896 C C . LYS A 1 117 ? 3.001 -13.633 18.346 1.00 36.50 117 LYS A C 1
ATOM 898 O O . LYS A 1 117 ? 2.010 -14.342 18.493 1.00 36.50 117 LYS A O 1
ATOM 903 N N . LYS A 1 118 ? 3.874 -13.792 17.357 1.00 38.69 118 LYS A N 1
ATOM 904 C CA . LYS A 1 118 ? 4.200 -15.118 16.833 1.00 38.69 118 LYS A CA 1
ATOM 905 C C . LYS A 1 118 ? 5.472 -15.565 17.527 1.00 38.69 118 LYS A C 1
ATOM 907 O O . LYS A 1 118 ? 6.330 -14.677 17.740 1.00 38.69 118 LYS A O 1
#

InterPro domains:
  IPR015421 Pyridoxal phosphate-dependent transferase, major domain [G3DSA:3.40.640.10] (21-114)
  IPR015424 Pyridoxal phosphate-dependent transferase [SSF53383] (24-107)

Secondary structure (DSSP, 8-state):
-------TT---EEE---SS---EEETTS--HHHHHHHHHHHHHT--TTT------SSHHHHHHHHHHHHHHHHSTTHHHH-STTSPPPEE---TTS-THHHHHHHHTT-EEPPP---

pLDDT: mean 71.5, std 21.45, range [31.77, 96.75]

Organism: NCBI:txid334771

Foldseek 3Di:
DDDPDDPPLFDDQDQPDDPDDGDGDGPPDDPVQLVVQLVVCVVVPHDNVPGDDGDDDDDLVVLLVVVVVVCCVVDPCCVPPPCPPDDAAEDEDAPPDDCSNVVSCVVRVHDYDDYDDD

Sequence (118 aa):
MASLQNLNNAGRVRRVSGKHAAVFQYEATPNIEEEFIMMLADIVGFDRSRAGGSRVSGGTVAMLTALLVARDKSLKSVAREELFGRKSVKVLTSKASHFAIRKAMSLEHFYELGFSKK

Radius of gyration: 20.42 Å; chains: 1; bounding box: 40×33×62 Å